Protein AF-A0A958YBA5-F1 (afdb_monomer_lite)

pLDDT: mean 93.29, std 12.64, range [46.28, 98.88]

Structure (mmCIF, N/CA/C/O backbone):
data_AF-A0A958YBA5-F1
#
_entry.id   AF-A0A958YBA5-F1
#
loop_
_atom_site.group_PDB
_atom_site.id
_atom_site.type_symbol
_atom_site.label_atom_id
_atom_site.label_alt_id
_atom_site.label_comp_id
_atom_site.label_asym_id
_atom_site.label_entity_id
_atom_site.label_seq_id
_atom_site.pdbx_PDB_ins_code
_atom_site.Cartn_x
_atom_site.Cartn_y
_atom_site.Cartn_z
_atom_site.occupancy
_atom_site.B_iso_or_equiv
_atom_site.auth_seq_id
_atom_site.auth_comp_id
_atom_site.auth_asym_id
_atom_site.auth_atom_id
_atom_site.pdbx_PDB_model_num
ATOM 1 N N . MET A 1 1 ? 24.108 12.803 -29.837 1.00 52.34 1 MET A N 1
ATOM 2 C CA . MET A 1 1 ? 23.957 11.620 -28.960 1.00 52.34 1 MET A CA 1
ATOM 3 C C . MET A 1 1 ? 22.816 11.858 -27.961 1.00 52.34 1 MET A C 1
ATOM 5 O O . MET A 1 1 ? 23.051 11.956 -26.772 1.00 52.34 1 MET A O 1
ATOM 9 N N . VAL A 1 2 ? 21.584 12.046 -28.449 1.00 51.44 2 VAL A N 1
ATOM 10 C CA . VAL A 1 2 ? 20.392 12.325 -27.606 1.00 51.44 2 VAL A CA 1
ATOM 11 C C . VAL A 1 2 ? 19.200 11.461 -28.047 1.00 51.44 2 VAL A C 1
ATOM 13 O O . VAL A 1 2 ? 18.396 11.050 -27.222 1.00 51.44 2 VAL A O 1
ATOM 16 N N . LEU A 1 3 ? 19.148 11.068 -29.327 1.00 46.72 3 LEU A N 1
ATOM 17 C CA . LEU A 1 3 ? 18.060 10.262 -29.892 1.00 46.72 3 LEU A CA 1
ATOM 18 C C . LEU A 1 3 ? 17.970 8.828 -29.321 1.00 46.72 3 LEU A C 1
ATOM 20 O O . LEU A 1 3 ? 16.870 8.323 -29.147 1.00 46.72 3 LEU A O 1
ATOM 24 N N . PHE A 1 4 ? 19.099 8.202 -28.957 1.00 48.16 4 PHE A N 1
ATOM 25 C CA . PHE A 1 4 ? 19.122 6.851 -28.364 1.00 48.16 4 PHE A CA 1
ATOM 26 C C . PHE A 1 4 ? 18.630 6.799 -26.906 1.00 48.16 4 PHE A C 1
ATOM 28 O O . PHE A 1 4 ? 18.150 5.760 -26.457 1.00 48.16 4 PHE A O 1
ATOM 35 N N . LEU A 1 5 ? 18.735 7.907 -26.163 1.00 46.28 5 LEU A N 1
ATOM 36 C CA . LEU A 1 5 ? 18.301 7.969 -24.763 1.00 46.28 5 LEU A CA 1
ATOM 37 C C . LEU A 1 5 ? 16.771 7.985 -24.661 1.00 46.28 5 LEU A C 1
ATOM 39 O O . LEU A 1 5 ? 16.211 7.250 -23.855 1.00 46.28 5 LEU A O 1
ATOM 43 N N . PHE A 1 6 ? 16.086 8.741 -25.525 1.00 49.03 6 PHE A N 1
ATOM 44 C CA . PHE A 1 6 ? 14.620 8.810 -25.520 1.00 49.03 6 PHE A CA 1
ATOM 45 C C . PHE A 1 6 ? 13.954 7.481 -25.898 1.00 49.03 6 PHE A C 1
ATOM 47 O O . PHE A 1 6 ? 12.947 7.114 -25.296 1.00 49.03 6 PHE A O 1
ATOM 54 N N . THR A 1 7 ? 14.529 6.721 -26.835 1.00 56.03 7 THR A N 1
ATOM 55 C CA . THR A 1 7 ? 13.999 5.400 -27.208 1.00 56.03 7 THR A CA 1
ATOM 56 C C . THR A 1 7 ? 14.178 4.374 -26.091 1.00 56.03 7 THR A C 1
ATOM 58 O O . THR A 1 7 ? 13.253 3.623 -25.802 1.00 56.03 7 THR A O 1
ATOM 61 N N . ALA A 1 8 ? 15.330 4.363 -25.411 1.00 56.50 8 ALA A N 1
ATOM 62 C CA . ALA A 1 8 ? 15.578 3.439 -24.303 1.00 56.50 8 ALA A CA 1
ATOM 63 C C . ALA A 1 8 ? 14.687 3.737 -23.082 1.00 56.50 8 ALA A C 1
ATOM 65 O O . ALA A 1 8 ? 14.106 2.813 -22.519 1.00 56.50 8 ALA A O 1
ATOM 66 N N . ILE A 1 9 ? 14.514 5.019 -22.734 1.00 54.47 9 ILE A N 1
ATOM 67 C CA . ILE A 1 9 ? 13.656 5.464 -21.621 1.00 54.47 9 ILE A CA 1
ATOM 68 C C . ILE A 1 9 ? 12.173 5.172 -21.909 1.00 54.47 9 ILE A C 1
ATOM 70 O O . ILE A 1 9 ? 11.450 4.707 -21.032 1.00 54.47 9 ILE A O 1
ATOM 74 N N . GLY A 1 10 ? 11.708 5.384 -23.147 1.00 59.50 10 GLY A N 1
ATOM 75 C CA . GLY A 1 10 ? 10.331 5.056 -23.538 1.00 59.50 10 GLY A CA 1
ATOM 76 C C . GLY A 1 10 ? 10.034 3.550 -23.507 1.00 59.50 10 GLY A C 1
ATOM 77 O O . GLY A 1 10 ? 8.942 3.134 -23.121 1.00 59.50 10 GLY A O 1
ATOM 78 N N . HIS A 1 11 ? 11.014 2.713 -23.863 1.00 61.72 11 HIS A N 1
ATOM 79 C CA . HIS A 1 11 ? 10.886 1.259 -23.744 1.00 61.72 11 HIS A CA 1
ATOM 80 C C . HIS A 1 11 ? 10.921 0.779 -22.286 1.00 61.72 11 HIS A C 1
ATOM 82 O O . HIS A 1 11 ? 10.177 -0.144 -21.948 1.00 61.72 11 HIS A O 1
ATOM 88 N N . SER A 1 12 ? 11.736 1.391 -21.418 1.00 62.62 12 SER A N 1
ATOM 89 C CA . SER A 1 12 ? 11.831 0.976 -20.015 1.00 62.62 12 SER A CA 1
ATOM 90 C C . SER A 1 12 ? 10.608 1.376 -19.188 1.00 62.62 12 SER A C 1
ATOM 92 O O . SER A 1 12 ? 10.094 0.542 -18.444 1.00 62.62 12 SER A O 1
ATOM 94 N N . GLN A 1 13 ? 10.049 2.576 -19.393 1.00 64.81 13 GLN A N 1
ATOM 95 C CA . GLN A 1 13 ? 8.795 2.9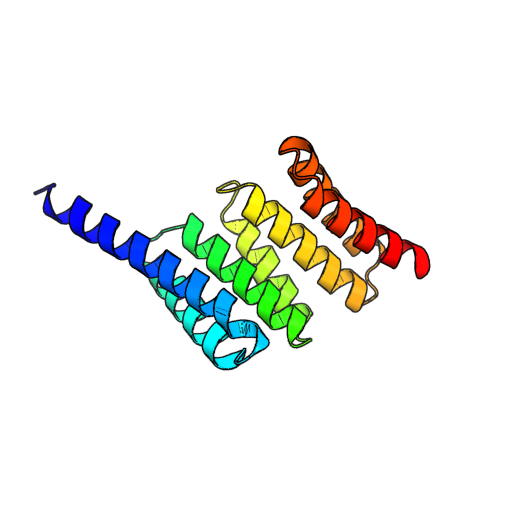87 -18.745 1.00 64.81 13 GLN A CA 1
ATOM 96 C C . GLN A 1 13 ? 7.630 2.058 -19.109 1.00 64.81 13 GLN A C 1
ATOM 98 O O . GLN A 1 13 ? 6.913 1.589 -18.228 1.00 64.81 13 GLN A O 1
ATOM 103 N N . ASN A 1 14 ? 7.490 1.710 -20.393 1.00 81.44 14 ASN A N 1
ATOM 104 C CA . ASN A 1 14 ? 6.476 0.745 -20.824 1.00 81.44 14 ASN A CA 1
ATOM 105 C C . ASN A 1 14 ? 6.686 -0.638 -20.192 1.00 81.44 14 ASN A C 1
ATOM 107 O O . ASN A 1 14 ? 5.716 -1.309 -19.855 1.00 81.44 14 ASN A O 1
ATOM 111 N N . ARG A 1 15 ? 7.937 -1.067 -19.994 1.00 90.06 15 ARG A N 1
ATOM 112 C CA . ARG A 1 15 ? 8.244 -2.352 -19.354 1.00 90.06 15 ARG A CA 1
ATOM 113 C C . ARG A 1 15 ? 7.871 -2.371 -17.869 1.00 90.06 15 ARG A C 1
ATOM 115 O O . ARG A 1 15 ? 7.254 -3.339 -17.434 1.00 90.06 15 ARG A O 1
ATOM 122 N N . LEU A 1 16 ? 8.246 -1.345 -17.104 1.00 94.25 16 LEU A N 1
ATOM 123 C CA . LEU A 1 16 ? 7.969 -1.257 -15.662 1.00 94.25 16 LEU A CA 1
ATOM 124 C C . LEU A 1 16 ? 6.465 -1.263 -15.384 1.00 94.25 16 LEU A C 1
ATOM 126 O O . LEU A 1 16 ? 5.985 -2.075 -14.591 1.00 94.25 16 LEU A O 1
ATOM 130 N N . LYS A 1 17 ? 5.718 -0.449 -16.136 1.00 92.50 17 LYS A N 1
ATOM 131 C CA . LYS A 1 17 ? 4.258 -0.425 -16.073 1.00 92.50 17 LYS A CA 1
ATOM 132 C C . LYS A 1 17 ? 3.654 -1.801 -16.362 1.00 92.50 17 LYS A C 1
ATOM 134 O O . LYS A 1 17 ? 2.800 -2.263 -15.616 1.00 92.50 17 LYS A O 1
ATOM 139 N N . VAL A 1 18 ? 4.121 -2.485 -17.411 1.00 95.56 18 VAL A N 1
ATOM 140 C CA . VAL A 1 18 ? 3.635 -3.832 -17.756 1.00 95.56 18 VAL A CA 1
ATOM 141 C C . VAL A 1 18 ? 3.899 -4.838 -16.636 1.00 95.56 18 VAL A C 1
ATOM 143 O O . VAL A 1 18 ? 3.033 -5.669 -16.377 1.00 95.56 18 VAL A O 1
ATOM 146 N N . LEU A 1 19 ? 5.050 -4.778 -15.958 1.00 97.31 19 LEU A N 1
ATOM 147 C CA . LEU A 1 19 ? 5.339 -5.660 -14.822 1.00 97.31 19 LEU A CA 1
ATOM 148 C C . LEU A 1 19 ? 4.385 -5.399 -13.650 1.00 97.31 19 LEU A C 1
ATOM 150 O O . LEU A 1 19 ? 3.782 -6.349 -13.150 1.00 97.31 19 LEU A O 1
ATOM 154 N N . ASN A 1 20 ? 4.204 -4.130 -13.269 1.00 96.81 20 ASN A N 1
ATOM 155 C CA . ASN A 1 20 ? 3.269 -3.723 -12.217 1.00 96.81 20 ASN A CA 1
ATOM 156 C C . ASN A 1 20 ? 1.829 -4.161 -12.530 1.00 96.81 20 ASN A C 1
ATOM 158 O O . ASN A 1 20 ? 1.191 -4.829 -11.716 1.00 96.81 20 ASN A O 1
ATOM 162 N N . ASP A 1 21 ? 1.340 -3.855 -13.731 1.00 96.94 21 ASP A N 1
ATOM 163 C CA . ASP A 1 21 ? -0.015 -4.206 -14.160 1.00 96.94 21 ASP A CA 1
ATOM 164 C C . ASP A 1 21 ? -0.211 -5.729 -14.220 1.00 96.94 21 ASP A C 1
ATOM 166 O O . ASP A 1 21 ? -1.220 -6.248 -13.742 1.00 96.94 21 ASP A O 1
ATOM 170 N N . SER A 1 22 ? 0.766 -6.464 -14.764 1.00 97.50 22 SER A N 1
ATOM 171 C CA . SER A 1 22 ? 0.699 -7.929 -14.858 1.00 97.50 22 SER A CA 1
ATOM 172 C C . SER A 1 22 ? 0.675 -8.574 -13.479 1.00 97.50 22 SER A C 1
ATOM 174 O O . SER A 1 22 ? -0.092 -9.509 -13.259 1.00 97.50 22 SER A O 1
ATOM 176 N N . ALA A 1 23 ? 1.481 -8.070 -12.540 1.00 98.38 23 ALA A N 1
ATOM 177 C CA . ALA A 1 23 ? 1.471 -8.546 -11.167 1.00 98.38 23 ALA A CA 1
ATOM 178 C C . ALA A 1 23 ? 0.095 -8.347 -10.525 1.00 98.38 23 ALA A C 1
ATOM 180 O O . ALA A 1 23 ? -0.480 -9.299 -10.001 1.00 98.38 23 ALA A O 1
ATOM 181 N N . MET A 1 24 ? -0.470 -7.141 -10.628 1.00 98.00 24 MET A N 1
ATOM 182 C CA . MET A 1 24 ? -1.772 -6.821 -10.038 1.00 98.00 24 MET A CA 1
ATOM 183 C C . MET A 1 24 ? -2.947 -7.516 -10.738 1.00 98.00 24 MET A C 1
ATOM 185 O O . MET A 1 24 ? -3.985 -7.726 -10.114 1.00 98.00 24 MET A O 1
ATOM 189 N N . ALA A 1 25 ? -2.797 -7.929 -11.997 1.00 98.06 25 ALA A N 1
ATOM 190 C CA . ALA A 1 25 ? -3.795 -8.747 -12.679 1.00 98.06 25 ALA A CA 1
ATOM 191 C C . ALA A 1 25 ? -3.852 -10.181 -12.126 1.00 98.06 25 ALA A C 1
ATOM 193 O O . ALA A 1 25 ? -4.936 -10.751 -12.032 1.00 98.06 25 ALA A O 1
ATOM 194 N N . ILE A 1 26 ? -2.707 -10.754 -11.738 1.00 97.44 26 ILE A N 1
ATOM 195 C CA . ILE A 1 26 ? -2.615 -12.168 -11.337 1.00 97.44 26 ILE A CA 1
ATOM 196 C C . ILE A 1 26 ? -2.513 -12.386 -9.825 1.00 97.44 26 ILE A C 1
ATOM 198 O O . ILE A 1 26 ? -2.591 -13.528 -9.384 1.00 97.44 26 ILE A O 1
ATOM 202 N N . TYR A 1 27 ? -2.310 -11.344 -9.011 1.00 97.56 27 TYR A N 1
ATOM 203 C CA . TYR A 1 27 ? -1.879 -11.530 -7.617 1.00 97.56 27 TYR A CA 1
ATOM 204 C C . TYR A 1 27 ? -2.848 -12.348 -6.754 1.00 97.56 27 TYR A C 1
ATOM 206 O O . TYR A 1 27 ? -2.406 -13.059 -5.856 1.00 97.56 27 TYR A O 1
ATOM 214 N N . LYS A 1 28 ? -4.157 -12.282 -7.028 1.00 96.62 28 LYS A N 1
ATOM 215 C CA . LYS A 1 28 ? -5.161 -13.079 -6.303 1.00 96.62 28 LYS A CA 1
ATOM 216 C C . LYS A 1 28 ? -5.087 -14.568 -6.640 1.00 96.62 28 LYS A C 1
ATOM 218 O O . LYS A 1 28 ? -5.438 -15.393 -5.806 1.00 96.62 28 LYS A O 1
ATOM 223 N N . GLU A 1 29 ? -4.655 -14.902 -7.852 1.00 97.62 29 GLU A N 1
ATOM 224 C CA . GLU A 1 29 ? -4.541 -16.278 -8.342 1.00 97.62 29 GLU A CA 1
ATOM 225 C C . GLU A 1 29 ? -3.156 -16.864 -8.050 1.00 97.62 29 GLU A C 1
ATOM 227 O O . GLU A 1 29 ? -3.028 -18.038 -7.713 1.00 97.62 29 GLU A O 1
ATOM 232 N N . ASN A 1 30 ? -2.110 -16.043 -8.177 1.00 98.12 30 ASN A N 1
ATOM 233 C CA . ASN A 1 30 ? -0.720 -16.439 -7.992 1.00 98.12 30 ASN A CA 1
ATOM 234 C C . ASN A 1 30 ? 0.090 -15.323 -7.304 1.00 98.12 30 ASN A C 1
ATOM 236 O O . ASN A 1 30 ? 0.846 -14.592 -7.961 1.00 98.12 30 ASN A O 1
ATOM 240 N N . PRO A 1 31 ? -0.049 -15.176 -5.975 1.00 97.56 31 PRO A N 1
ATOM 241 C CA . PRO A 1 31 ? 0.585 -14.090 -5.237 1.00 97.56 31 PRO A CA 1
ATOM 242 C C . PRO A 1 31 ? 2.113 -14.178 -5.255 1.00 97.56 31 PRO A C 1
ATOM 244 O O . PRO A 1 31 ? 2.778 -13.150 -5.331 1.00 97.56 31 PRO A O 1
ATOM 247 N N . GLN A 1 32 ? 2.693 -15.383 -5.270 1.00 98.31 32 GLN A N 1
ATOM 248 C CA . GLN A 1 32 ? 4.147 -15.552 -5.341 1.00 98.31 32 GLN A CA 1
ATOM 249 C C . GLN A 1 32 ? 4.702 -15.049 -6.677 1.00 98.31 32 GLN A C 1
ATOM 251 O O . GLN A 1 32 ? 5.733 -14.376 -6.705 1.00 98.31 32 GLN A O 1
ATOM 256 N N . LYS A 1 33 ? 4.008 -15.325 -7.791 1.00 98.25 33 LYS A N 1
ATOM 257 C CA . LYS A 1 33 ? 4.429 -14.802 -9.093 1.00 98.25 33 LYS A CA 1
ATOM 258 C C . LYS A 1 33 ? 4.257 -13.287 -9.178 1.00 98.25 33 LYS A C 1
ATOM 260 O O . LYS A 1 33 ? 5.116 -12.627 -9.756 1.00 98.25 33 LYS A O 1
ATOM 265 N N . ALA A 1 34 ? 3.188 -12.741 -8.600 1.00 98.56 34 ALA A N 1
ATOM 266 C CA . ALA A 1 34 ? 2.994 -11.296 -8.534 1.00 98.56 34 ALA A CA 1
ATOM 267 C C . ALA A 1 34 ? 4.106 -10.605 -7.731 1.00 98.56 34 ALA A C 1
ATOM 269 O O . ALA A 1 34 ? 4.663 -9.626 -8.216 1.00 98.56 34 ALA A O 1
ATOM 270 N N . ILE A 1 35 ? 4.491 -11.149 -6.570 1.00 98.81 35 ILE A N 1
ATOM 271 C CA . ILE A 1 35 ? 5.622 -10.638 -5.777 1.00 98.81 35 ILE A CA 1
ATOM 272 C C . ILE A 1 35 ? 6.897 -10.604 -6.620 1.00 98.81 35 ILE A C 1
ATOM 274 O O . ILE A 1 35 ? 7.527 -9.557 -6.698 1.00 98.81 35 ILE A O 1
ATOM 278 N N . GLN A 1 36 ? 7.224 -11.694 -7.324 1.00 98.69 36 GLN A N 1
ATOM 279 C CA . GLN A 1 36 ? 8.412 -11.733 -8.181 1.00 98.69 36 GLN A CA 1
ATOM 280 C C . GLN A 1 36 ? 8.395 -10.627 -9.249 1.00 98.69 36 GLN A C 1
ATOM 282 O O . GLN A 1 36 ? 9.396 -9.952 -9.458 1.00 98.69 36 GLN A O 1
ATOM 287 N N . LEU A 1 37 ? 7.257 -10.421 -9.920 1.00 98.62 37 LEU A N 1
ATOM 288 C CA . LEU A 1 37 ? 7.123 -9.379 -10.943 1.00 98.62 37 LEU A CA 1
ATOM 289 C C . LEU A 1 37 ? 7.272 -7.966 -10.360 1.00 98.62 37 LEU A C 1
ATOM 291 O O . LEU A 1 37 ? 7.860 -7.102 -11.008 1.00 98.62 37 LEU A O 1
ATOM 295 N N . LEU A 1 38 ? 6.751 -7.733 -9.154 1.00 98.69 38 LEU A N 1
ATOM 296 C CA . LEU A 1 38 ? 6.868 -6.449 -8.463 1.00 98.69 38 LEU A CA 1
ATOM 297 C C . LEU A 1 38 ? 8.289 -6.197 -7.944 1.00 98.69 38 LEU A C 1
ATOM 299 O O . LEU A 1 38 ? 8.767 -5.069 -8.024 1.00 98.69 38 LEU A O 1
ATOM 303 N N . GLU A 1 39 ? 8.979 -7.225 -7.450 1.00 98.62 39 GLU A N 1
ATOM 304 C CA . GLU A 1 39 ? 10.389 -7.142 -7.049 1.00 98.62 39 GLU A CA 1
ATOM 305 C C . GLU A 1 39 ? 11.293 -6.866 -8.258 1.00 98.62 39 GLU A C 1
ATOM 307 O O . GLU A 1 39 ? 12.156 -5.990 -8.186 1.00 98.62 39 GLU A O 1
ATOM 312 N N . ASP A 1 40 ? 11.042 -7.529 -9.392 1.00 98.00 40 ASP A N 1
ATOM 313 C CA . ASP A 1 40 ? 11.733 -7.256 -10.656 1.00 98.00 40 ASP A CA 1
ATOM 314 C C . ASP A 1 40 ? 11.486 -5.808 -11.124 1.00 98.00 40 ASP A C 1
ATOM 316 O O . ASP A 1 40 ? 12.421 -5.112 -11.529 1.00 98.00 40 ASP A O 1
ATOM 320 N N . ALA A 1 41 ? 10.234 -5.331 -11.061 1.00 97.81 41 ALA A N 1
ATOM 321 C CA . ALA A 1 41 ? 9.888 -3.952 -11.409 1.00 97.81 41 ALA A CA 1
ATOM 322 C C . ALA A 1 41 ? 10.604 -2.944 -10.498 1.00 97.81 41 ALA A C 1
ATOM 324 O O . ALA A 1 41 ? 11.179 -1.975 -10.995 1.00 97.81 41 ALA A O 1
ATOM 325 N N . LEU A 1 42 ? 10.626 -3.207 -9.189 1.00 98.06 42 LEU A N 1
ATOM 326 C CA . LEU A 1 42 ? 11.270 -2.360 -8.191 1.00 98.06 42 LEU A CA 1
ATOM 327 C C . LEU A 1 42 ? 12.793 -2.300 -8.376 1.00 98.06 42 LEU A C 1
ATOM 329 O O . LEU A 1 42 ? 13.376 -1.218 -8.329 1.00 98.06 42 LEU A O 1
ATOM 333 N N . ASP A 1 43 ? 13.458 -3.434 -8.601 1.00 97.94 43 ASP A N 1
ATOM 334 C CA . ASP A 1 43 ? 14.908 -3.473 -8.828 1.00 97.94 43 ASP A CA 1
ATOM 335 C C . ASP A 1 43 ? 15.300 -2.671 -10.080 1.00 97.94 43 ASP A C 1
ATOM 337 O O . ASP A 1 43 ? 16.229 -1.854 -10.047 1.00 97.94 43 ASP A O 1
ATOM 341 N N . ILE A 1 44 ? 14.549 -2.838 -11.174 1.00 95.88 44 ILE A N 1
ATOM 342 C CA . ILE A 1 44 ? 14.768 -2.075 -12.407 1.00 95.88 44 ILE A CA 1
ATOM 343 C C . ILE A 1 44 ? 14.508 -0.584 -12.164 1.00 95.88 44 ILE A C 1
ATOM 345 O O . ILE A 1 44 ? 15.346 0.247 -12.524 1.00 95.88 44 ILE A O 1
ATOM 349 N N . SER A 1 45 ? 13.391 -0.221 -11.526 1.00 95.81 45 SER A N 1
ATOM 350 C CA . SER A 1 45 ? 13.031 1.183 -11.312 1.00 95.81 45 SER A CA 1
ATOM 351 C C . SER A 1 45 ? 14.025 1.901 -10.397 1.00 95.81 45 SER A C 1
ATOM 353 O O . SER A 1 45 ? 14.356 3.060 -10.652 1.00 95.81 45 SER A O 1
ATOM 355 N N . LEU A 1 46 ? 14.568 1.219 -9.382 1.00 96.00 46 LEU A N 1
ATOM 356 C CA . LEU A 1 46 ? 15.627 1.748 -8.520 1.00 96.00 46 LEU A CA 1
ATOM 357 C C . LEU A 1 46 ? 16.924 1.994 -9.301 1.00 96.00 46 LEU A C 1
ATOM 359 O O . LEU A 1 46 ? 17.518 3.069 -9.175 1.00 96.00 46 LEU A O 1
ATOM 363 N N . LYS A 1 47 ? 17.344 1.045 -10.149 1.00 96.19 47 LYS A N 1
ATOM 364 C CA . LYS A 1 47 ? 18.532 1.191 -11.014 1.00 96.19 47 LYS A CA 1
ATOM 365 C C . LYS A 1 47 ? 18.386 2.345 -12.003 1.00 96.19 47 LYS A C 1
ATOM 367 O O . LYS A 1 47 ? 19.334 3.101 -12.216 1.00 96.19 47 LYS A O 1
ATOM 372 N N . GLU A 1 48 ? 17.192 2.516 -12.559 1.00 94.44 48 GLU A N 1
ATOM 373 C CA . GLU A 1 48 ? 16.856 3.616 -13.467 1.00 94.44 48 GLU A CA 1
ATOM 374 C C . GLU A 1 48 ? 16.583 4.942 -12.739 1.00 94.44 48 GLU A C 1
ATOM 376 O O . GLU A 1 48 ? 16.400 5.974 -13.383 1.00 94.44 48 GLU A O 1
ATOM 381 N N . LYS A 1 49 ? 16.574 4.940 -11.397 1.00 94.50 49 LYS A N 1
ATOM 382 C CA . LYS A 1 49 ? 16.193 6.082 -10.547 1.00 94.50 49 LYS A CA 1
ATOM 383 C C . LYS A 1 49 ? 14.788 6.615 -10.865 1.00 94.50 49 LYS A C 1
ATOM 385 O O . LYS A 1 49 ? 14.495 7.792 -10.640 1.00 94.50 49 LYS A O 1
ATOM 390 N N . ASN A 1 50 ? 13.906 5.749 -11.362 1.00 93.88 50 ASN A N 1
ATOM 391 C CA . ASN A 1 50 ? 12.506 6.053 -11.613 1.00 93.88 50 ASN A CA 1
ATOM 392 C C . ASN A 1 50 ? 11.729 5.970 -10.295 1.00 93.88 50 ASN A C 1
ATOM 394 O O . ASN A 1 50 ? 11.280 4.903 -9.868 1.00 93.88 50 ASN A O 1
ATOM 398 N N . LYS A 1 51 ? 11.596 7.117 -9.625 1.00 95.38 51 LYS A N 1
ATOM 399 C CA . LYS A 1 51 ? 10.945 7.187 -8.315 1.00 95.38 51 LYS A CA 1
ATOM 400 C C . LYS A 1 51 ? 9.454 6.835 -8.365 1.00 95.38 51 LYS A C 1
ATOM 402 O O . LYS A 1 51 ? 8.970 6.224 -7.422 1.00 95.38 51 LYS A O 1
ATOM 407 N N . PHE A 1 52 ? 8.752 7.191 -9.445 1.00 95.62 52 PHE A N 1
ATOM 408 C CA . PHE A 1 52 ? 7.317 6.920 -9.585 1.00 95.62 52 PHE A CA 1
ATOM 409 C C . PHE A 1 52 ? 7.054 5.412 -9.615 1.00 95.62 52 PHE A C 1
ATOM 411 O O . PHE A 1 52 ? 6.304 4.902 -8.789 1.00 95.62 52 PHE A O 1
ATOM 418 N N . GLU A 1 53 ? 7.744 4.685 -10.497 1.00 96.00 53 GLU A N 1
ATOM 419 C CA . GLU A 1 53 ? 7.587 3.227 -10.601 1.00 96.00 53 GLU A CA 1
ATOM 420 C C . GLU A 1 53 ? 8.106 2.502 -9.351 1.00 96.00 53 GLU A C 1
ATOM 422 O O . GLU A 1 53 ? 7.561 1.470 -8.963 1.00 96.00 53 GLU A O 1
ATOM 427 N N . SER A 1 54 ? 9.115 3.060 -8.672 1.00 97.12 54 SER A N 1
ATOM 428 C CA . SER A 1 54 ? 9.596 2.509 -7.399 1.00 97.12 54 SER A CA 1
ATOM 429 C C . SER A 1 54 ? 8.538 2.631 -6.300 1.00 97.12 54 SER A C 1
ATOM 431 O O . SER A 1 54 ? 8.276 1.657 -5.597 1.00 97.12 54 SER A O 1
ATOM 433 N N . ALA A 1 55 ? 7.888 3.794 -6.184 1.00 98.06 55 ALA A N 1
ATOM 434 C CA . ALA A 1 55 ? 6.780 3.996 -5.256 1.00 98.06 55 ALA A CA 1
ATOM 435 C C . ALA A 1 55 ? 5.605 3.063 -5.587 1.00 98.06 55 ALA A C 1
ATOM 437 O O . ALA A 1 55 ? 5.129 2.337 -4.717 1.00 98.06 55 ALA A O 1
ATOM 438 N N . LEU A 1 56 ? 5.196 3.003 -6.859 1.00 97.88 56 LEU A N 1
ATOM 439 C CA . LEU A 1 56 ? 4.111 2.128 -7.309 1.00 97.88 56 LEU A CA 1
ATOM 440 C C . LEU A 1 56 ? 4.375 0.659 -6.954 1.00 97.88 56 LEU A C 1
ATOM 442 O O . LEU A 1 56 ? 3.522 0.012 -6.344 1.00 97.88 56 LEU A O 1
ATOM 446 N N . SER A 1 57 ? 5.570 0.156 -7.277 1.00 98.44 57 SER A N 1
ATOM 447 C CA . SER A 1 57 ? 5.950 -1.238 -7.021 1.00 98.44 57 SER A CA 1
ATOM 448 C C . SER A 1 57 ? 5.957 -1.552 -5.523 1.00 98.44 57 SER A C 1
ATOM 450 O O . SER A 1 57 ? 5.430 -2.587 -5.115 1.00 98.44 57 SER A O 1
ATOM 452 N N . LYS A 1 58 ? 6.472 -0.643 -4.680 1.00 98.69 58 LYS A N 1
ATOM 453 C CA . LYS A 1 58 ? 6.426 -0.806 -3.219 1.00 98.69 58 LYS A CA 1
ATOM 454 C C . LYS A 1 58 ? 4.998 -0.806 -2.677 1.00 98.69 58 LYS A C 1
ATOM 456 O O . LYS A 1 58 ? 4.642 -1.704 -1.921 1.00 98.69 58 LYS A O 1
ATOM 461 N N . ASN A 1 59 ? 4.143 0.127 -3.091 1.00 98.62 59 ASN A N 1
ATOM 462 C CA . ASN A 1 59 ? 2.743 0.123 -2.661 1.00 98.62 59 ASN A CA 1
ATOM 463 C C . ASN A 1 59 ? 2.016 -1.167 -3.085 1.00 98.62 59 ASN A C 1
ATOM 465 O O . ASN A 1 59 ? 1.292 -1.755 -2.283 1.00 98.62 59 ASN A O 1
ATOM 469 N N . ASN A 1 60 ? 2.251 -1.643 -4.310 1.00 98.75 60 ASN A N 1
ATOM 470 C CA . ASN A 1 60 ? 1.685 -2.897 -4.804 1.00 98.75 60 ASN A CA 1
ATOM 471 C C . ASN A 1 60 ? 2.179 -4.109 -3.996 1.00 98.75 60 ASN A C 1
ATOM 473 O O . ASN A 1 60 ? 1.362 -4.946 -3.616 1.00 98.75 60 ASN A O 1
ATOM 477 N N . LEU A 1 61 ? 3.472 -4.178 -3.648 1.00 98.88 61 LEU A N 1
ATOM 478 C CA . LEU A 1 61 ? 3.994 -5.200 -2.727 1.00 98.88 61 LEU A CA 1
ATOM 479 C C . LEU A 1 61 ? 3.274 -5.136 -1.378 1.00 98.88 61 LEU A C 1
ATOM 481 O O . LEU A 1 61 ? 2.844 -6.166 -0.861 1.00 98.88 61 LEU A O 1
ATOM 485 N N . GLY A 1 62 ? 3.072 -3.927 -0.848 1.00 98.69 62 GLY A N 1
ATOM 486 C CA . GLY A 1 62 ? 2.300 -3.699 0.370 1.00 98.69 62 GLY A CA 1
ATOM 487 C C . GLY A 1 62 ? 0.883 -4.274 0.296 1.00 98.69 62 GLY A C 1
ATOM 488 O O . GLY A 1 62 ? 0.423 -4.912 1.241 1.00 98.69 62 GLY A O 1
ATOM 489 N N . ILE A 1 63 ? 0.189 -4.104 -0.831 1.00 98.69 63 ILE A N 1
ATOM 490 C CA . ILE A 1 63 ? -1.154 -4.666 -1.042 1.00 98.69 63 ILE A CA 1
ATOM 491 C C . ILE A 1 63 ? -1.113 -6.198 -1.063 1.00 98.69 63 ILE A C 1
ATOM 493 O O . ILE A 1 63 ? -1.918 -6.837 -0.383 1.00 98.69 63 ILE A O 1
ATOM 497 N N . VAL A 1 64 ? -0.179 -6.790 -1.815 1.00 98.75 64 VAL A N 1
ATOM 498 C CA . VAL A 1 64 ? -0.080 -8.252 -1.948 1.00 98.75 64 VAL A CA 1
ATOM 499 C C . VAL A 1 64 ? 0.248 -8.900 -0.602 1.00 98.75 64 VAL A C 1
ATOM 501 O O . VAL A 1 64 ? -0.437 -9.838 -0.197 1.00 98.75 64 VAL A O 1
ATOM 504 N N . TYR A 1 65 ? 1.227 -8.372 0.138 1.00 98.81 65 TYR A N 1
ATOM 505 C CA . TYR A 1 65 ? 1.579 -8.898 1.460 1.00 98.81 65 TYR A CA 1
ATOM 506 C C . TYR A 1 65 ? 0.450 -8.738 2.482 1.00 98.81 65 TYR A C 1
ATOM 508 O O . TYR A 1 65 ? 0.240 -9.636 3.298 1.00 98.81 65 TYR A O 1
ATOM 516 N N . ARG A 1 66 ? -0.338 -7.654 2.416 1.00 98.50 66 ARG A N 1
ATOM 517 C CA . ARG A 1 66 ? -1.507 -7.488 3.293 1.00 98.50 66 ARG A CA 1
ATOM 518 C C . ARG A 1 66 ? -2.533 -8.588 3.039 1.00 98.50 66 ARG A C 1
ATOM 520 O O . ARG A 1 66 ? -3.070 -9.150 3.993 1.00 98.50 66 ARG A O 1
ATOM 527 N N . ASP A 1 67 ? -2.819 -8.878 1.772 1.00 97.88 67 ASP A N 1
ATOM 528 C CA . ASP A 1 67 ? -3.804 -9.895 1.390 1.00 97.88 67 ASP A CA 1
ATOM 529 C C . ASP A 1 67 ? -3.312 -11.320 1.729 1.00 97.88 67 ASP A C 1
ATOM 531 O O . ASP A 1 67 ? -4.132 -12.195 2.003 1.00 97.88 67 ASP A O 1
ATOM 535 N N . LEU A 1 68 ? -1.992 -11.531 1.815 1.00 98.19 68 LEU A N 1
ATOM 536 C CA . LEU A 1 68 ? -1.369 -12.749 2.355 1.00 98.19 68 LEU A CA 1
ATOM 537 C C . LEU A 1 68 ? -1.363 -12.827 3.893 1.00 98.19 68 LEU A C 1
ATOM 539 O O . LEU A 1 68 ? -1.093 -13.890 4.447 1.00 98.19 68 LEU A O 1
ATOM 543 N N . GLY A 1 69 ? -1.663 -11.729 4.591 1.00 98.00 69 GLY A N 1
ATOM 544 C CA . GLY A 1 69 ? -1.645 -11.655 6.054 1.00 98.00 69 GLY A CA 1
ATOM 545 C C . GLY A 1 69 ? -0.283 -11.321 6.673 1.00 98.00 69 GLY A C 1
ATOM 546 O O . GLY A 1 69 ? -0.174 -11.311 7.894 1.00 98.00 69 GLY A O 1
ATOM 547 N N . GLU A 1 70 ? 0.736 -10.995 5.873 1.00 98.69 70 GLU A N 1
ATOM 548 C CA . GLU A 1 70 ? 2.038 -10.499 6.350 1.00 98.69 70 GLU A CA 1
ATOM 549 C C . GLU A 1 70 ? 1.955 -8.985 6.630 1.00 98.69 70 GLU A C 1
ATOM 551 O O . GLU A 1 70 ? 2.489 -8.159 5.888 1.00 98.69 70 GLU A O 1
ATOM 556 N N . LEU A 1 71 ? 1.216 -8.607 7.676 1.00 98.62 71 LEU A N 1
ATOM 557 C CA . LEU A 1 71 ? 0.752 -7.231 7.907 1.00 98.62 71 LEU A CA 1
ATOM 558 C C . LEU A 1 71 ? 1.880 -6.226 8.171 1.00 98.62 71 LEU A C 1
ATOM 560 O O . LEU A 1 71 ? 1.842 -5.111 7.656 1.00 98.62 71 LEU A O 1
ATOM 564 N N . GLU A 1 72 ? 2.890 -6.601 8.947 1.00 98.62 72 GLU A N 1
ATOM 565 C CA . GLU A 1 72 ? 4.028 -5.742 9.275 1.00 98.62 72 GLU A CA 1
ATOM 566 C C . GLU A 1 72 ? 4.870 -5.459 8.030 1.00 98.62 72 GLU A C 1
ATOM 568 O O . GLU A 1 72 ? 5.235 -4.315 7.762 1.00 98.62 72 GLU A O 1
ATOM 573 N N . LYS A 1 73 ? 5.105 -6.492 7.217 1.00 98.50 73 LYS A N 1
ATOM 574 C CA . LYS A 1 73 ? 5.825 -6.378 5.946 1.00 98.50 73 LYS A CA 1
ATOM 575 C C . LYS A 1 73 ? 5.043 -5.541 4.938 1.00 98.50 73 LYS A C 1
ATOM 577 O O . LYS A 1 73 ? 5.605 -4.688 4.256 1.00 98.50 73 LYS A O 1
ATOM 582 N N . ALA A 1 74 ? 3.731 -5.754 4.874 1.00 98.81 74 ALA A N 1
ATOM 583 C CA . ALA A 1 74 ? 2.827 -4.972 4.047 1.00 98.81 74 ALA A CA 1
ATOM 584 C C . ALA A 1 74 ? 2.862 -3.480 4.397 1.00 98.81 74 ALA A C 1
ATOM 586 O O . ALA A 1 74 ? 2.976 -2.631 3.510 1.00 98.81 74 ALA A O 1
ATOM 587 N N . LYS A 1 75 ? 2.799 -3.174 5.697 1.00 98.69 75 LYS A N 1
ATOM 588 C CA . LYS A 1 75 ? 2.901 -1.815 6.224 1.00 98.69 75 LYS A CA 1
ATOM 589 C C . LYS A 1 75 ? 4.242 -1.182 5.861 1.00 98.69 75 LYS A C 1
ATOM 591 O O . LYS A 1 75 ? 4.233 -0.094 5.294 1.00 98.69 75 LYS A O 1
ATOM 596 N N . GLN A 1 76 ? 5.350 -1.887 6.097 1.00 98.75 76 GLN A N 1
ATOM 597 C CA . GLN A 1 76 ? 6.694 -1.413 5.762 1.00 98.75 76 GLN A CA 1
ATOM 598 C C . GLN A 1 76 ? 6.792 -1.014 4.283 1.00 98.75 76 GLN A C 1
ATOM 600 O O . GLN A 1 76 ? 7.216 0.093 3.969 1.00 98.75 76 GLN A O 1
ATOM 605 N N . PHE A 1 77 ? 6.343 -1.868 3.359 1.00 98.75 77 PHE A N 1
ATOM 606 C CA . PHE A 1 77 ? 6.382 -1.539 1.932 1.00 98.75 77 PHE A CA 1
ATOM 607 C C . PHE A 1 77 ? 5.525 -0.318 1.568 1.00 98.75 77 PHE A C 1
ATOM 609 O O . PHE A 1 77 ? 5.928 0.493 0.734 1.00 98.75 77 PHE A O 1
ATOM 616 N N . SER A 1 78 ? 4.356 -0.147 2.189 1.00 98.50 78 SER A N 1
ATOM 617 C CA . SER A 1 78 ? 3.538 1.050 1.968 1.00 98.50 78 SER A CA 1
ATOM 618 C C . SER A 1 78 ? 4.153 2.318 2.565 1.00 98.50 78 SER A C 1
ATOM 620 O O . SER A 1 78 ? 4.060 3.371 1.941 1.00 98.50 78 SER A O 1
ATOM 622 N N . GLU A 1 79 ? 4.817 2.242 3.718 1.00 98.56 79 GLU A N 1
ATOM 623 C CA . GLU A 1 79 ? 5.562 3.368 4.301 1.00 98.56 79 GLU A CA 1
ATOM 624 C C . GLU A 1 79 ? 6.746 3.758 3.411 1.00 98.56 79 GLU A C 1
ATOM 626 O O . GLU A 1 79 ? 6.882 4.916 3.021 1.00 98.56 79 GLU A O 1
ATOM 631 N N . GLU A 1 80 ? 7.530 2.776 2.972 1.00 98.31 80 GLU A N 1
ATOM 632 C CA . GLU A 1 80 ? 8.643 2.989 2.049 1.00 98.31 80 GLU A CA 1
ATOM 633 C C . GLU A 1 80 ? 8.186 3.532 0.681 1.00 98.31 80 GLU A C 1
ATOM 635 O O . GLU A 1 80 ? 8.941 4.228 0.002 1.00 98.31 80 GLU A O 1
ATOM 640 N N . SER A 1 81 ? 6.955 3.239 0.244 1.00 98.12 81 SER A N 1
ATOM 641 C CA . SER A 1 81 ? 6.372 3.874 -0.946 1.00 98.12 81 SER A CA 1
ATOM 642 C C . SER A 1 81 ? 6.199 5.384 -0.760 1.00 98.12 81 SER A C 1
ATOM 644 O O . SER A 1 81 ? 6.355 6.130 -1.728 1.00 98.12 81 SER A O 1
ATOM 646 N N . LEU A 1 82 ? 5.856 5.843 0.447 1.00 97.62 82 LEU A N 1
ATOM 647 C CA . LEU A 1 82 ? 5.645 7.262 0.750 1.00 97.62 82 LEU A CA 1
ATOM 648 C C . LEU A 1 82 ? 6.970 8.039 0.835 1.00 97.62 82 LEU A C 1
ATOM 650 O O . LEU A 1 82 ? 6.995 9.238 0.554 1.00 97.62 82 LEU A O 1
ATOM 654 N N . GLU A 1 83 ? 8.087 7.370 1.142 1.00 96.44 83 GLU A N 1
ATOM 655 C CA . GLU A 1 83 ? 9.427 7.982 1.215 1.00 96.44 83 GLU A CA 1
ATOM 656 C C . GLU A 1 83 ? 9.927 8.537 -0.128 1.00 96.44 83 GLU A C 1
ATOM 658 O O . GLU A 1 83 ? 10.785 9.424 -0.166 1.00 96.44 83 GLU A O 1
ATOM 663 N N . PHE A 1 84 ? 9.374 8.070 -1.251 1.00 90.81 84 PHE A N 1
ATOM 664 C CA . PHE A 1 84 ? 9.699 8.605 -2.576 1.00 90.81 84 PHE A CA 1
ATOM 665 C C . PHE A 1 84 ? 9.143 10.021 -2.816 1.00 90.81 84 PHE A C 1
ATOM 667 O O . PHE A 1 84 ? 9.564 10.682 -3.775 1.00 90.81 84 PHE A O 1
ATOM 674 N N . GLY A 1 85 ? 8.276 10.510 -1.924 1.00 82.75 85 GLY A N 1
ATOM 675 C CA . GLY A 1 85 ? 7.705 11.853 -1.933 1.00 82.75 85 GLY A CA 1
ATOM 676 C C . GLY A 1 85 ? 6.393 11.963 -2.711 1.00 82.75 85 GLY A C 1
ATOM 677 O O . GLY A 1 85 ? 5.825 10.975 -3.176 1.00 82.75 85 GLY A O 1
ATOM 678 N N . VAL A 1 86 ? 5.910 13.201 -2.861 1.00 79.94 86 VAL A N 1
ATOM 679 C CA . VAL A 1 86 ? 4.663 13.520 -3.576 1.00 79.94 86 VAL A CA 1
ATOM 680 C C . VAL A 1 86 ? 4.892 13.439 -5.085 1.00 79.94 86 VAL A C 1
ATOM 682 O O . VAL A 1 86 ? 5.146 14.442 -5.748 1.00 79.94 86 VAL A O 1
ATOM 685 N N . LEU A 1 87 ? 4.877 12.218 -5.616 1.00 82.25 87 LEU A N 1
ATOM 686 C CA . LEU A 1 87 ? 5.021 11.945 -7.051 1.00 82.25 87 LEU A CA 1
ATOM 687 C C . LEU A 1 87 ? 3.670 11.732 -7.722 1.00 82.25 87 LEU A C 1
ATOM 689 O O . LEU A 1 87 ? 3.460 12.183 -8.844 1.00 82.25 87 LEU A O 1
ATOM 693 N N . ASP A 1 88 ? 2.775 11.046 -7.017 1.00 93.06 88 ASP A N 1
ATOM 694 C CA . ASP A 1 88 ? 1.419 10.759 -7.446 1.00 93.06 88 ASP A CA 1
ATOM 695 C C . ASP A 1 88 ? 0.522 10.600 -6.219 1.00 93.06 88 ASP A C 1
ATOM 697 O O . ASP A 1 88 ? 0.775 9.790 -5.323 1.00 93.06 88 ASP A O 1
ATOM 701 N N . GLU A 1 89 ? -0.525 11.413 -6.172 1.00 95.25 89 GLU A N 1
ATOM 702 C CA . GLU A 1 89 ? -1.418 11.479 -5.021 1.00 95.25 89 GLU A CA 1
ATOM 703 C C . GLU A 1 89 ? -2.285 10.215 -4.891 1.00 95.25 89 GLU A C 1
ATOM 705 O O . GLU A 1 89 ? -2.610 9.821 -3.773 1.00 95.25 89 GLU A O 1
ATOM 710 N N . TYR A 1 90 ? -2.599 9.515 -5.989 1.00 96.44 90 TYR A N 1
ATOM 711 C CA . TYR A 1 90 ? -3.341 8.252 -5.926 1.00 96.44 90 TYR A CA 1
ATOM 712 C C . TYR A 1 90 ? -2.506 7.130 -5.306 1.00 96.44 90 TYR A C 1
ATOM 714 O O . TYR A 1 90 ? -3.029 6.368 -4.487 1.00 96.44 90 TYR A O 1
ATOM 722 N N . ILE A 1 91 ? -1.215 7.045 -5.642 1.00 97.31 91 ILE A N 1
ATOM 723 C CA . ILE A 1 91 ? -0.286 6.099 -5.007 1.00 97.31 91 ILE A CA 1
ATOM 724 C C . ILE A 1 91 ? -0.180 6.402 -3.510 1.00 97.31 91 ILE A C 1
ATOM 726 O O . ILE A 1 91 ? -0.297 5.488 -2.693 1.00 97.31 91 ILE A O 1
ATOM 730 N N . MET A 1 92 ? -0.037 7.676 -3.130 1.00 98.12 92 MET A N 1
ATOM 731 C CA . MET A 1 92 ? 0.019 8.072 -1.719 1.00 98.12 92 MET A CA 1
ATOM 732 C C . MET A 1 92 ? -1.256 7.708 -0.956 1.00 98.12 92 MET A C 1
ATOM 734 O O . MET A 1 92 ? -1.184 7.114 0.119 1.00 98.12 92 MET A O 1
ATOM 738 N N . ALA A 1 93 ? -2.428 8.029 -1.509 1.00 98.31 93 ALA A N 1
ATOM 739 C CA . ALA A 1 93 ? -3.709 7.697 -0.894 1.00 98.31 93 ALA A CA 1
ATOM 740 C C . ALA A 1 93 ? -3.888 6.179 -0.747 1.00 98.31 93 ALA A C 1
ATOM 742 O O . ALA A 1 93 ? -4.337 5.699 0.296 1.00 98.31 93 ALA A O 1
ATOM 743 N N . SER A 1 94 ? -3.465 5.411 -1.758 1.00 98.38 94 SER A N 1
ATOM 744 C CA . SER A 1 94 ? -3.461 3.950 -1.694 1.00 98.38 94 SER A CA 1
ATOM 745 C C . SER A 1 94 ? -2.552 3.435 -0.578 1.00 98.38 94 SER A C 1
ATOM 747 O O . SER A 1 94 ? -2.970 2.548 0.167 1.00 98.38 94 SER A O 1
ATOM 749 N N . ALA A 1 95 ? -1.342 3.983 -0.443 1.00 98.69 95 ALA A N 1
ATOM 750 C CA . ALA A 1 95 ? -0.386 3.575 0.581 1.00 98.69 95 ALA A CA 1
ATOM 751 C C . ALA A 1 95 ? -0.914 3.875 1.988 1.00 98.69 95 ALA A C 1
ATOM 753 O O . ALA A 1 95 ? -0.928 2.983 2.835 1.00 98.69 95 ALA A O 1
ATOM 754 N N . TYR A 1 96 ? -1.457 5.073 2.220 1.00 98.75 96 TYR A N 1
ATOM 755 C CA . TYR A 1 96 ? -2.105 5.423 3.486 1.00 98.75 96 TYR A CA 1
ATOM 756 C C . TYR A 1 96 ? -3.289 4.507 3.815 1.00 98.75 96 TYR A C 1
ATOM 758 O O . TYR A 1 96 ? -3.391 4.000 4.932 1.00 98.75 96 TYR A O 1
ATOM 766 N N . ASN A 1 97 ? -4.152 4.215 2.839 1.00 98.75 97 ASN A N 1
ATOM 767 C CA . ASN A 1 97 ? -5.254 3.277 3.040 1.00 98.75 97 ASN A CA 1
ATOM 768 C C . ASN A 1 97 ? -4.748 1.852 3.340 1.00 98.75 97 ASN A C 1
ATOM 770 O O . ASN A 1 97 ? -5.345 1.142 4.151 1.00 98.75 97 ASN A O 1
ATOM 774 N N . ASN A 1 98 ? -3.636 1.427 2.730 1.00 98.69 98 ASN A N 1
ATOM 775 C CA . ASN A 1 98 ? -3.034 0.128 3.018 1.00 98.69 98 ASN A CA 1
ATOM 776 C C . ASN A 1 98 ? -2.442 0.061 4.433 1.00 98.69 98 ASN A C 1
ATOM 778 O O . ASN A 1 98 ? -2.691 -0.912 5.144 1.00 98.69 98 ASN A O 1
ATOM 782 N N . ILE A 1 99 ? -1.732 1.107 4.866 1.00 98.88 99 ILE A N 1
ATOM 783 C CA . ILE A 1 99 ? -1.202 1.235 6.233 1.00 98.88 99 ILE A CA 1
ATOM 784 C C . ILE A 1 99 ? -2.350 1.193 7.244 1.00 98.88 99 ILE A C 1
ATOM 786 O O . ILE A 1 99 ? -2.292 0.418 8.198 1.00 98.88 99 ILE A O 1
ATOM 790 N N . GLY A 1 100 ? -3.434 1.936 6.992 1.00 98.75 100 GLY A N 1
ATOM 791 C CA . GLY A 1 100 ? -4.628 1.911 7.837 1.00 98.75 100 GLY A CA 1
ATOM 792 C C . GLY A 1 100 ? -5.235 0.512 7.953 1.00 98.75 100 GLY A C 1
ATOM 793 O O . GLY A 1 100 ? -5.568 0.057 9.047 1.00 98.75 100 GLY A O 1
ATOM 794 N N . ALA A 1 101 ? -5.304 -0.227 6.841 1.00 98.75 101 ALA A N 1
ATOM 795 C CA . ALA A 1 101 ? -5.791 -1.607 6.833 1.00 98.75 101 ALA A CA 1
ATOM 796 C C . ALA A 1 101 ? -4.891 -2.577 7.601 1.00 98.75 101 ALA A C 1
ATOM 798 O O . ALA A 1 101 ? -5.414 -3.465 8.281 1.00 98.75 101 ALA A O 1
ATOM 799 N N . CYS A 1 102 ? -3.572 -2.405 7.523 1.00 98.81 102 CYS A N 1
ATOM 800 C CA . CYS A 1 102 ? -2.623 -3.197 8.300 1.00 98.81 102 CYS A CA 1
ATOM 801 C C . CYS A 1 102 ? -2.756 -2.887 9.797 1.00 98.81 102 CYS A C 1
ATOM 803 O O . CYS A 1 102 ? -2.995 -3.804 10.578 1.00 98.81 102 CYS A O 1
ATOM 805 N N . ASN A 1 103 ? -2.718 -1.607 10.185 1.00 98.69 103 ASN A N 1
ATOM 806 C CA . ASN A 1 103 ? -2.868 -1.166 11.576 1.00 98.69 103 ASN A CA 1
ATOM 807 C C . ASN A 1 103 ? -4.182 -1.672 12.192 1.00 98.69 103 ASN A C 1
ATOM 809 O O . ASN A 1 103 ? -4.167 -2.262 13.269 1.00 98.69 103 ASN A O 1
ATOM 813 N N . ARG A 1 104 ? -5.307 -1.568 11.469 1.00 98.44 104 ARG A N 1
ATOM 814 C CA . ARG A 1 104 ? -6.601 -2.086 11.937 1.00 98.44 104 ARG A CA 1
ATOM 815 C C . ARG A 1 104 ? -6.554 -3.588 12.214 1.00 98.44 104 ARG A C 1
ATOM 817 O O . ARG A 1 104 ? -7.084 -4.037 13.223 1.00 98.44 104 ARG A O 1
ATOM 824 N N . LYS A 1 105 ? -5.951 -4.377 11.318 1.00 97.94 105 LYS A N 1
ATOM 825 C CA . LYS A 1 105 ? -5.821 -5.833 11.499 1.00 97.94 105 LYS A CA 1
ATOM 826 C C . LYS A 1 105 ? -4.853 -6.207 12.630 1.00 97.94 105 LYS A C 1
ATOM 828 O O . LYS A 1 105 ? -5.006 -7.283 13.196 1.00 97.94 105 LYS A O 1
ATOM 833 N N . LEU A 1 106 ? -3.909 -5.327 12.960 1.00 97.88 106 LEU A N 1
ATOM 834 C CA . LEU A 1 106 ? -2.985 -5.459 14.090 1.00 97.88 106 LEU A CA 1
ATOM 835 C C . LEU A 1 106 ? -3.574 -4.965 15.426 1.00 97.88 106 LEU A C 1
ATOM 837 O O . LEU A 1 106 ? -2.918 -5.095 16.454 1.00 97.88 106 LEU A O 1
ATOM 841 N N . GLY A 1 107 ? -4.791 -4.408 15.433 1.00 97.44 107 GLY A N 1
ATOM 842 C CA . GLY A 1 107 ? -5.423 -3.844 16.635 1.00 97.44 107 GLY A CA 1
ATOM 843 C C . GLY A 1 107 ? -4.946 -2.434 17.006 1.00 97.44 107 GLY A C 1
ATOM 844 O O . GLY A 1 107 ? -5.260 -1.954 18.089 1.00 97.44 107 GLY A O 1
ATOM 845 N N . LEU A 1 108 ? -4.203 -1.770 16.118 1.00 98.31 108 LEU A N 1
ATOM 846 C CA . LEU A 1 108 ? -3.713 -0.396 16.262 1.00 98.31 108 LEU A CA 1
ATOM 847 C C . LEU A 1 108 ? -4.758 0.572 15.684 1.00 98.31 108 LEU A C 1
ATOM 849 O O . LEU A 1 108 ? -4.659 1.012 14.534 1.00 98.31 108 LEU A O 1
ATOM 853 N N . TYR A 1 109 ? -5.853 0.781 16.413 1.00 98.25 109 TYR A N 1
ATOM 854 C CA . TYR A 1 109 ? -7.057 1.417 15.874 1.00 98.25 109 TYR A CA 1
ATOM 855 C C . TYR A 1 109 ? -6.903 2.925 15.658 1.00 98.25 109 TYR A C 1
ATOM 857 O O . TYR A 1 109 ? -7.333 3.443 14.624 1.00 98.25 109 TYR A O 1
ATOM 865 N N . GLU A 1 110 ? -6.246 3.628 16.573 1.00 98.00 110 GLU A N 1
ATOM 866 C CA . GLU A 1 110 ? -5.976 5.058 16.462 1.00 98.00 110 GLU A CA 1
ATOM 867 C C . GLU A 1 110 ? -5.066 5.356 15.260 1.00 98.00 110 GLU A C 1
ATOM 869 O O . GLU A 1 110 ? -5.370 6.224 14.437 1.00 98.00 110 GLU A O 1
ATOM 874 N N . GLU A 1 111 ? -3.993 4.581 15.088 1.00 98.50 111 GLU A N 1
ATOM 875 C CA . GLU A 1 111 ? -3.077 4.700 13.951 1.00 98.50 111 GLU A CA 1
ATOM 876 C C . GLU A 1 111 ? -3.736 4.284 12.630 1.00 98.50 111 GLU A C 1
ATOM 878 O O . GLU A 1 111 ? -3.357 4.768 11.554 1.00 98.50 111 GLU A O 1
ATOM 883 N N . ALA A 1 112 ? -4.721 3.382 12.680 1.00 98.69 112 ALA A N 1
ATOM 884 C CA . ALA A 1 112 ? -5.524 3.038 11.516 1.00 98.69 112 ALA A CA 1
ATOM 885 C C . ALA A 1 112 ? -6.379 4.225 11.058 1.00 98.69 112 ALA A C 1
ATOM 887 O O . ALA A 1 112 ? -6.361 4.558 9.872 1.00 98.69 112 ALA A O 1
ATOM 888 N N . ILE A 1 113 ? -7.082 4.882 11.988 1.00 98.69 113 ILE A N 1
ATOM 889 C CA . ILE A 1 113 ? -7.915 6.060 11.702 1.00 98.69 113 ILE A CA 1
ATOM 890 C C . ILE A 1 113 ? -7.070 7.198 11.128 1.00 98.69 113 ILE A C 1
ATOM 892 O O . ILE A 1 113 ? -7.436 7.735 10.084 1.00 98.69 113 ILE A O 1
ATOM 896 N N . ASP A 1 114 ? -5.927 7.528 11.739 1.00 98.69 114 ASP A N 1
ATOM 897 C CA . ASP A 1 114 ? -5.033 8.581 11.228 1.00 98.69 114 ASP A CA 1
ATOM 898 C C . ASP A 1 114 ? -4.609 8.312 9.773 1.00 98.69 114 ASP A C 1
ATOM 900 O O . ASP A 1 114 ? -4.697 9.184 8.904 1.00 98.69 114 ASP A O 1
ATOM 904 N N . SER A 1 115 ? -4.228 7.067 9.477 1.00 98.81 115 SER A N 1
ATOM 905 C CA . SER A 1 115 ? -3.831 6.667 8.125 1.00 98.81 115 SER A CA 1
ATOM 906 C C . SER A 1 115 ? -5.003 6.730 7.140 1.00 98.81 115 SER A C 1
ATOM 908 O O . SER A 1 115 ? -4.858 7.239 6.028 1.00 98.81 115 SER A O 1
ATOM 910 N N . TYR A 1 116 ? -6.192 6.271 7.535 1.00 98.81 116 TYR A N 1
ATOM 911 C CA . TYR A 1 116 ? -7.375 6.351 6.681 1.00 98.81 116 TYR A CA 1
ATOM 912 C C . TYR A 1 116 ? -7.811 7.790 6.401 1.00 98.81 116 TYR A C 1
ATOM 914 O O . TYR A 1 116 ? -8.150 8.095 5.261 1.00 98.81 116 TYR A O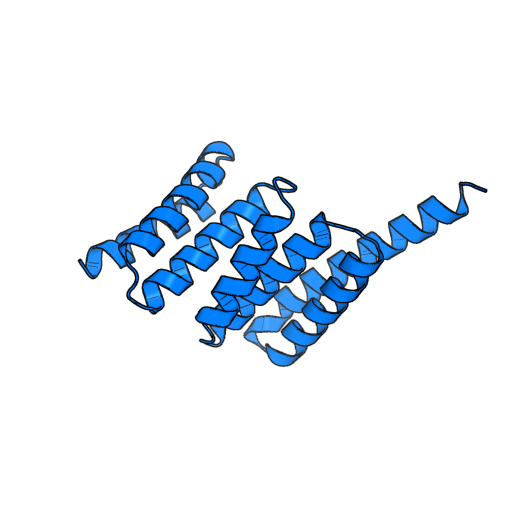 1
ATOM 922 N N . LEU A 1 117 ? -7.754 8.691 7.383 1.00 98.81 117 LEU A N 1
ATOM 923 C CA . LEU A 1 117 ? -8.098 10.102 7.183 1.00 98.81 117 LEU A CA 1
ATOM 924 C C . LEU A 1 117 ? -7.144 10.791 6.198 1.00 98.81 117 LEU A C 1
ATOM 926 O O . LEU A 1 117 ? -7.592 11.568 5.355 1.00 98.81 117 LEU A O 1
ATOM 930 N N . LYS A 1 118 ? -5.848 10.453 6.229 1.00 98.62 118 LYS A N 1
ATOM 931 C CA . LYS A 1 118 ? -4.874 10.928 5.229 1.00 98.62 118 LYS A CA 1
ATOM 932 C C . LYS A 1 118 ? -5.215 10.447 3.818 1.00 98.62 118 LYS A C 1
ATOM 934 O O . LYS A 1 118 ? -5.136 11.231 2.875 1.00 98.62 118 LYS A O 1
ATOM 939 N N . ALA A 1 119 ? -5.625 9.185 3.662 1.00 98.69 119 ALA A N 1
ATOM 940 C CA . ALA A 1 119 ? -6.087 8.667 2.374 1.00 98.69 119 ALA A CA 1
ATOM 941 C C . ALA A 1 119 ? -7.382 9.353 1.907 1.00 98.69 119 ALA A C 1
ATOM 943 O O . ALA A 1 119 ? -7.489 9.740 0.743 1.00 98.69 119 ALA A O 1
ATOM 944 N N . LEU A 1 120 ? -8.348 9.526 2.816 1.00 98.75 120 LEU A N 1
ATOM 945 C CA . LEU A 1 120 ? -9.643 10.137 2.528 1.00 98.75 120 LEU A CA 1
ATOM 946 C C . LEU A 1 120 ? -9.484 11.572 2.024 1.00 98.75 120 LEU A C 1
ATOM 948 O O . LEU A 1 120 ? -10.030 11.890 0.974 1.00 98.75 120 LEU A O 1
ATOM 952 N N . ALA A 1 121 ? -8.672 12.391 2.698 1.00 98.69 121 ALA A N 1
ATOM 953 C CA . ALA A 1 121 ? -8.433 13.780 2.303 1.00 98.69 121 ALA A CA 1
ATOM 954 C C . ALA A 1 121 ? -7.918 13.906 0.856 1.00 98.69 121 ALA A C 1
ATOM 956 O O . ALA A 1 121 ? -8.280 14.835 0.131 1.00 98.69 121 ALA A O 1
ATOM 957 N N . ILE A 1 122 ? -7.092 12.954 0.407 1.00 98.25 122 ILE A N 1
ATOM 958 C CA . ILE A 1 122 ? -6.607 12.921 -0.974 1.00 98.25 122 ILE A CA 1
ATOM 959 C C . ILE A 1 122 ? -7.718 12.477 -1.937 1.00 98.25 122 ILE A C 1
ATOM 961 O O . ILE A 1 122 ? -7.922 13.106 -2.971 1.00 98.25 122 ILE A O 1
ATOM 965 N N . TYR A 1 123 ? -8.466 11.418 -1.622 1.00 98.56 123 TYR A N 1
ATOM 966 C CA . TYR A 1 123 ? -9.558 10.974 -2.497 1.00 98.56 123 TYR A CA 1
ATOM 967 C C . TYR A 1 123 ? -10.705 11.994 -2.590 1.00 98.56 123 TYR A C 1
ATOM 969 O O . TYR A 1 123 ? -11.342 12.103 -3.639 1.00 98.56 123 TYR A O 1
ATOM 977 N N . GLU A 1 124 ? -10.942 12.779 -1.538 1.00 98.38 124 GLU A N 1
ATOM 978 C CA . GLU A 1 124 ? -11.851 13.930 -1.544 1.00 98.38 124 GLU A CA 1
ATOM 979 C C . GLU A 1 124 ? -11.356 15.036 -2.474 1.00 98.38 124 GLU A C 1
ATOM 981 O O . GLU A 1 124 ? -12.116 15.498 -3.325 1.00 98.38 124 GLU A O 1
ATOM 986 N N . SER A 1 125 ? -10.074 15.411 -2.391 1.00 98.06 125 SER A N 1
ATOM 987 C CA . SER A 1 125 ? -9.503 16.442 -3.271 1.00 98.06 125 SER A CA 1
ATOM 988 C C . SER A 1 125 ? -9.523 16.041 -4.752 1.00 98.06 125 SER A C 1
ATOM 990 O O . SER A 1 125 ? -9.601 16.902 -5.630 1.00 98.06 125 SER A O 1
ATOM 992 N N . LYS A 1 126 ? -9.502 14.732 -5.037 1.00 97.25 126 LYS A N 1
ATOM 993 C CA . LYS A 1 126 ? -9.643 14.163 -6.385 1.00 97.25 126 LYS A CA 1
ATOM 994 C C . LYS A 1 126 ? -11.083 13.934 -6.837 1.00 97.25 126 LYS A C 1
ATOM 996 O O . LYS A 1 126 ? -11.291 13.681 -8.021 1.00 97.25 126 LYS A O 1
ATOM 1001 N N . GLY A 1 127 ? -12.060 14.015 -5.935 1.00 97.50 127 GLY A N 1
ATOM 1002 C CA . GLY A 1 127 ? -13.452 13.681 -6.238 1.00 97.50 127 GLY A CA 1
ATOM 1003 C C . GLY A 1 127 ? -13.686 12.196 -6.557 1.00 97.50 127 GLY A C 1
ATOM 1004 O O . GLY A 1 127 ? -14.664 11.873 -7.226 1.00 97.50 127 GLY A O 1
ATOM 1005 N N . ASP A 1 128 ? -12.809 11.291 -6.104 1.00 98.06 128 ASP A N 1
ATOM 1006 C CA . ASP A 1 128 ? -12.949 9.843 -6.317 1.00 98.06 128 ASP A CA 1
ATOM 1007 C C . ASP A 1 128 ? -13.920 9.241 -5.287 1.00 98.06 128 ASP A C 1
ATOM 1009 O O . ASP A 1 128 ? -13.528 8.800 -4.202 1.00 98.06 128 ASP A O 1
ATOM 1013 N N . LEU A 1 129 ? -15.212 9.263 -5.623 1.00 98.06 129 LEU A N 1
ATOM 1014 C CA . LEU A 1 129 ? -16.293 8.817 -4.738 1.00 98.06 129 LEU A CA 1
ATOM 1015 C C . LEU A 1 129 ? -16.196 7.325 -4.375 1.00 98.06 129 LEU A C 1
ATOM 1017 O O . LEU A 1 129 ? -16.531 6.946 -3.251 1.00 98.06 129 LEU A O 1
ATOM 1021 N N . ASP A 1 130 ? -15.699 6.482 -5.282 1.00 98.06 130 ASP A N 1
ATOM 1022 C CA . ASP A 1 130 ? -15.586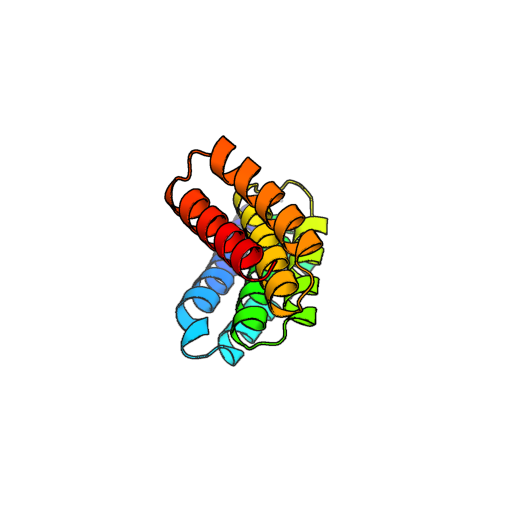 5.036 -5.055 1.00 98.06 130 ASP A CA 1
ATOM 1023 C C . ASP A 1 130 ? -14.509 4.730 -4.007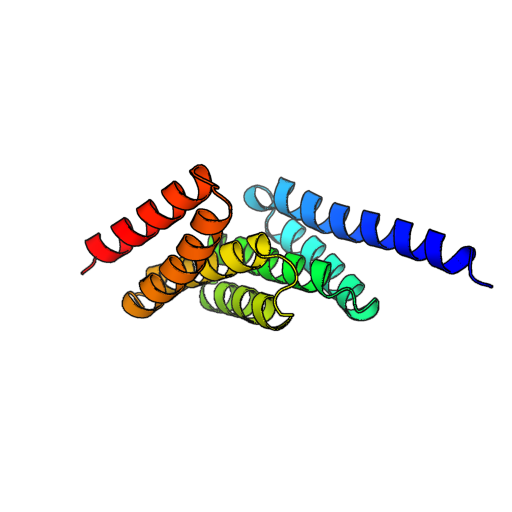 1.00 98.06 130 ASP A C 1
ATOM 1025 O O . ASP A 1 130 ? -14.698 3.917 -3.086 1.00 98.06 130 ASP A O 1
ATOM 1029 N N . LYS A 1 131 ? -13.364 5.416 -4.100 1.00 98.19 131 LYS A N 1
ATOM 1030 C CA . LYS A 1 131 ? -12.299 5.293 -3.101 1.00 98.19 131 LYS A CA 1
ATOM 1031 C C . LYS A 1 131 ? -12.685 5.941 -1.777 1.00 98.19 131 LYS A C 1
ATOM 1033 O O . LYS A 1 131 ? -12.413 5.343 -0.735 1.00 98.19 131 LYS A O 1
ATOM 1038 N N . GLN A 1 132 ? -13.387 7.075 -1.790 1.00 98.44 132 GLN A N 1
ATOM 1039 C CA . GLN A 1 132 ? -13.943 7.675 -0.572 1.00 98.44 132 GLN A CA 1
ATOM 1040 C C . GLN A 1 132 ? -14.876 6.705 0.161 1.00 98.44 132 GLN A C 1
ATOM 1042 O O . GLN A 1 132 ? -14.732 6.515 1.369 1.00 98.44 132 GLN A O 1
ATOM 1047 N N . ALA A 1 133 ? -15.801 6.046 -0.545 1.00 98.56 133 ALA A N 1
ATOM 1048 C CA . ALA A 1 133 ? -16.705 5.066 0.055 1.00 98.56 133 ALA A CA 1
ATOM 1049 C C . ALA A 1 133 ? -15.937 3.887 0.675 1.00 98.56 133 ALA A C 1
ATOM 1051 O O . ALA A 1 133 ? -16.229 3.468 1.797 1.00 98.56 133 ALA A O 1
ATOM 1052 N N . THR A 1 134 ? -14.903 3.399 -0.018 1.00 98.31 134 THR A N 1
ATOM 1053 C CA . THR A 1 134 ? -14.030 2.326 0.483 1.00 98.31 134 THR A CA 1
ATOM 1054 C C . THR A 1 134 ? -13.335 2.724 1.789 1.00 98.31 134 THR A C 1
ATOM 1056 O O . THR A 1 134 ? -13.342 1.956 2.754 1.00 98.31 134 THR A O 1
ATOM 1059 N N . VAL A 1 135 ? -12.744 3.922 1.841 1.00 98.44 135 VAL A N 1
ATOM 1060 C CA . VAL A 1 135 ? -12.037 4.411 3.034 1.00 98.44 135 VAL A CA 1
ATOM 1061 C C . VAL A 1 135 ? -13.010 4.667 4.187 1.00 98.44 135 VAL A C 1
ATOM 1063 O O . VAL A 1 135 ? -12.739 4.247 5.308 1.00 98.44 135 VAL A O 1
ATOM 1066 N N . ASN A 1 136 ? -14.177 5.259 3.924 1.00 98.56 136 ASN A N 1
ATOM 1067 C CA . ASN A 1 136 ? -15.208 5.465 4.945 1.00 98.56 136 ASN A CA 1
ATOM 1068 C C . ASN A 1 136 ? -15.723 4.145 5.534 1.00 98.56 136 ASN A C 1
ATOM 1070 O O . ASN A 1 136 ? -15.879 4.036 6.749 1.00 98.56 136 ASN A O 1
ATOM 1074 N N . ASN A 1 137 ? -15.922 3.116 4.704 1.00 98.56 137 ASN A N 1
ATOM 1075 C CA . ASN A 1 137 ? -16.263 1.781 5.194 1.00 98.56 137 ASN A CA 1
ATOM 1076 C C . ASN A 1 137 ? -15.168 1.231 6.121 1.00 98.56 137 ASN A C 1
ATOM 1078 O O . ASN A 1 137 ? -15.465 0.715 7.195 1.00 98.56 137 ASN A O 1
ATOM 1082 N N . ASN A 1 138 ? -13.897 1.379 5.739 1.00 98.25 138 ASN A N 1
ATOM 1083 C CA . ASN A 1 138 ? -12.778 0.942 6.568 1.00 98.25 138 ASN A CA 1
ATOM 1084 C C . ASN A 1 138 ? -12.711 1.681 7.915 1.00 98.25 138 ASN A C 1
ATOM 1086 O O . ASN A 1 138 ? -12.475 1.038 8.936 1.00 98.25 138 ASN A O 1
ATOM 1090 N N . ILE A 1 139 ? -12.957 2.994 7.934 1.00 98.50 139 ILE A N 1
ATOM 1091 C CA . ILE A 1 139 ? -13.050 3.793 9.166 1.00 98.50 139 ILE A CA 1
ATOM 1092 C C . ILE A 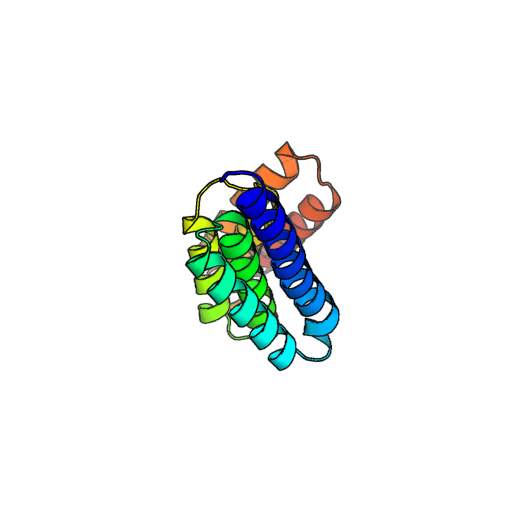1 139 ? -14.209 3.296 10.039 1.00 98.50 139 ILE A C 1
ATOM 1094 O O . ILE A 1 139 ? -14.020 3.052 11.229 1.00 98.50 139 ILE A O 1
ATOM 1098 N N . GLY A 1 140 ? -15.388 3.072 9.451 1.00 98.25 140 GLY A N 1
ATOM 1099 C CA . GLY A 1 140 ? -16.545 2.512 10.155 1.00 98.25 140 GLY A CA 1
ATOM 1100 C C . GLY A 1 140 ? -16.254 1.144 10.777 1.00 98.25 140 GLY A C 1
ATOM 1101 O O . GLY A 1 140 ? -16.654 0.885 11.911 1.00 98.25 140 GLY A O 1
ATOM 1102 N N . MET A 1 141 ? -15.486 0.293 10.085 1.00 97.88 141 MET A N 1
ATOM 1103 C CA . MET A 1 141 ? -15.018 -0.970 10.657 1.00 97.88 141 MET A CA 1
ATOM 1104 C C . MET A 1 141 ? -14.135 -0.748 11.885 1.00 97.88 141 MET A C 1
ATOM 1106 O O . MET A 1 141 ? -14.293 -1.492 12.844 1.00 97.88 141 MET A O 1
ATOM 1110 N N . VAL A 1 142 ? -13.232 0.243 11.890 1.00 97.88 142 VAL A N 1
ATOM 1111 C CA . VAL A 1 142 ? -12.416 0.547 13.083 1.00 97.88 142 VAL A CA 1
ATOM 1112 C C . VAL A 1 142 ? -13.313 0.940 14.254 1.00 97.88 142 VAL A C 1
ATOM 1114 O O . VAL A 1 142 ? -13.208 0.340 15.317 1.00 97.88 142 VAL A O 1
ATOM 1117 N N . TYR A 1 143 ? -14.240 1.879 14.043 1.00 96.50 143 TYR A N 1
ATOM 1118 C CA . TYR A 1 143 ? -15.154 2.326 15.098 1.00 96.50 143 TYR A CA 1
ATOM 1119 C C . TYR A 1 143 ? -16.052 1.217 15.652 1.00 96.50 143 TYR A C 1
ATOM 1121 O O . TYR A 1 143 ? -16.487 1.319 16.788 1.00 96.50 143 TYR A O 1
ATOM 1129 N N . SER A 1 144 ? -16.315 0.150 14.894 1.00 96.00 144 SER A N 1
ATOM 1130 C CA . SER A 1 144 ? -17.075 -1.001 15.404 1.00 96.00 144 SER A CA 1
ATOM 1131 C C . SER A 1 144 ? -16.319 -1.850 16.440 1.00 96.00 144 SER A C 1
ATOM 1133 O O . SER A 1 144 ? -16.935 -2.694 17.089 1.00 96.00 144 SER A O 1
ATOM 1135 N N . TYR A 1 145 ? -15.003 -1.645 16.584 1.00 90.56 145 TYR A N 1
ATOM 1136 C CA . TYR A 1 145 ? -14.147 -2.322 17.566 1.00 90.56 145 TYR A CA 1
ATOM 1137 C C . TYR A 1 145 ? -13.800 -1.454 18.787 1.00 90.56 145 TYR A C 1
ATOM 1139 O O . TYR A 1 145 ? -13.161 -1.970 19.707 1.00 90.56 145 TYR A O 1
ATOM 1147 N N . LEU A 1 146 ? -14.183 -0.171 18.781 1.00 85.50 146 LEU A N 1
ATOM 1148 C CA . LEU A 1 146 ? -13.984 0.783 19.879 1.00 85.50 146 LEU A CA 1
ATOM 1149 C C . LEU A 1 146 ? -15.237 0.856 20.760 1.00 85.50 146 LEU A C 1
ATOM 1151 O O . LEU A 1 146 ? -15.068 0.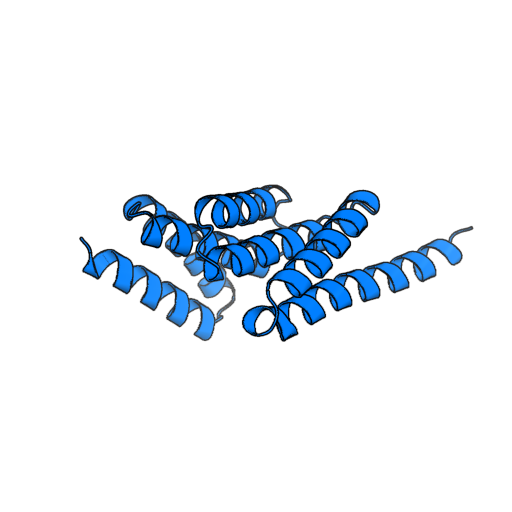940 21.996 1.00 85.50 146 LEU A O 1
#

Secondary structure (DSSP, 8-state):
--HHHHHHHHHHHHHHHHHHHHHHHHTTT-HHHHHHHHHHHHHHHHHTT-HHHHHHHHHHHHHHHHHHT-HHHHHHHHHHHHTT-SS-HHHHHHHHHHHHHHHHHTT-HHHHHHHHHHHHHHHHHHT-HHHHHHHHHHHHHHHTT-

Radius of gyration: 16.27 Å; chains: 1; bounding box: 41×33×50 Å

Foldseek 3Di:
DCVVVVVVVVVLVVQLVCLLVVLVVCCVPPVPSSLVSLVVSLVSCVVVVVLQSNLSSLQSNLVSCVVVVVLVSSLVSLVVSCVSDPPDLQSVLSSLQSNLSSCLVVVVLVSSLVSLVSSLVSCVVVVVVVSNVVSVVSNVVSVVVD

Sequence (146 aa):
MVLFLFTAIGHSQNRLKVLNDSAMAIYKENPQKAIQLLEDALDISLKEKNKFESALSKNNLGIVYRDLGELEKAKQFSEESLEFGVLDEYIMASAYNNIGACNRKLGLYEEAIDSYLKALAIYESKGDLDKQATVNNNIGMVYSYL